Protein AF-A0A3N1TD05-F1 (afdb_monomer)

pLDDT: mean 85.27, std 8.63, range [46.34, 95.0]

Nearest PDB structures (foldseek):
  4ydz-assembly1_B  TM=4.501E-01  e=1.378E-01  Caenorhabditis elegans
  6uk5-assembly1_B  TM=6.284E-01  e=1.556E+00  Micromonospora echinospora
  1y8c-assembly1_A  TM=4.855E-01  e=1.082E+00  Clostridium acetobutylicum ATCC 824
  5bsz-assembly1_A  TM=3.046E-01  e=7.990E-01  Streptoalloteichus sp. ATCC 53650
  8tj5-assembly1_0  TM=4.048E-01  e=2.107E+00  Saccharomyces cerevisiae

Solvent-accessible surface area (backbone atoms only — not comparable to full-atom values): 5571 Å² total; per-residue (Å²): 108,70,66,59,55,48,50,59,50,27,74,77,70,43,78,58,82,42,77,42,79,43,59,89,58,47,98,73,81,80,78,48,55,30,37,34,38,74,57,78,53,26,34,38,37,40,30,71,41,63,39,79,53,100,89,45,86,43,79,45,82,45,78,50,76,44,87,34,58,77,87,65,73,79,56,91,47,67,68,57,35,51,49,57,48,46,75,74,66,66,124

Structure (mmCIF, N/CA/C/O backbone):
data_AF-A0A3N1TD05-F1
#
_entry.id   AF-A0A3N1TD05-F1
#
loop_
_atom_site.group_PDB
_atom_site.id
_atom_site.type_symbol
_atom_site.label_atom_id
_atom_site.label_alt_id
_atom_site.label_comp_id
_atom_site.label_asym_id
_atom_site.label_entity_id
_atom_site.label_seq_id
_atom_site.pdbx_PDB_ins_code
_atom_site.Cartn_x
_atom_site.Cartn_y
_atom_site.Cartn_z
_atom_site.occupancy
_atom_site.B_iso_or_equiv
_atom_site.auth_seq_id
_atom_site.auth_comp_id
_atom_site.auth_asym_id
_atom_site.auth_atom_id
_atom_site.pdbx_PDB_model_num
ATOM 1 N N . MET A 1 1 ? 4.472 10.922 -9.633 1.00 65.06 1 MET A N 1
ATOM 2 C CA . MET A 1 1 ? 3.191 10.269 -9.997 1.00 65.06 1 MET A CA 1
ATOM 3 C C . MET A 1 1 ? 2.612 9.499 -8.816 1.00 65.06 1 MET A C 1
ATOM 5 O O . MET A 1 1 ? 1.516 9.834 -8.398 1.00 65.06 1 MET A O 1
ATOM 9 N N . LEU A 1 2 ? 3.361 8.559 -8.225 1.00 76.12 2 LEU A N 1
ATOM 10 C CA . LEU A 1 2 ? 2.933 7.803 -7.039 1.00 76.12 2 LEU A CA 1
ATOM 11 C C . LEU A 1 2 ? 2.549 8.694 -5.843 1.00 76.12 2 LEU A C 1
ATOM 13 O O . LEU A 1 2 ? 1.562 8.416 -5.176 1.00 76.12 2 LEU A O 1
ATOM 17 N N . ASP A 1 3 ? 3.283 9.780 -5.592 1.00 84.19 3 ASP A N 1
ATOM 18 C CA . ASP A 1 3 ? 2.934 10.706 -4.504 1.00 84.19 3 ASP A CA 1
ATOM 19 C C . ASP A 1 3 ? 1.596 11.420 -4.746 1.00 84.19 3 ASP A C 1
ATOM 21 O O . ASP A 1 3 ? 0.790 11.499 -3.832 1.00 84.19 3 ASP A O 1
ATOM 25 N N . ARG A 1 4 ? 1.284 11.805 -5.992 1.00 86.81 4 ARG A N 1
ATOM 26 C CA . ARG A 1 4 ? -0.033 12.373 -6.338 1.00 86.81 4 ARG A CA 1
ATOM 27 C C . ARG A 1 4 ? -1.164 11.354 -6.201 1.00 86.81 4 ARG A C 1
ATOM 29 O O . ARG A 1 4 ? -2.242 11.691 -5.733 1.00 86.81 4 ARG A O 1
ATOM 36 N N . ALA A 1 5 ? -0.926 10.104 -6.606 1.00 85.56 5 ALA A N 1
ATOM 37 C CA . ALA A 1 5 ? -1.900 9.032 -6.405 1.00 85.56 5 ALA A CA 1
ATOM 38 C C . ALA A 1 5 ? -2.142 8.785 -4.907 1.00 85.56 5 ALA A C 1
ATOM 40 O O . ALA A 1 5 ? -3.277 8.612 -4.480 1.00 85.56 5 ALA A O 1
ATOM 41 N N . ALA A 1 6 ? -1.084 8.836 -4.098 1.00 88.81 6 ALA A N 1
ATOM 42 C CA . AL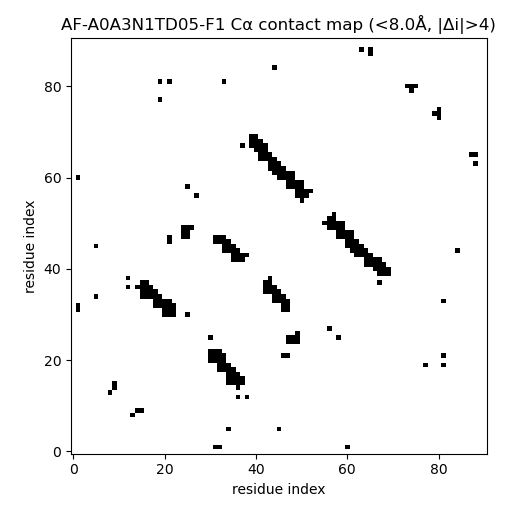A A 1 6 ? -1.189 8.719 -2.653 1.00 88.81 6 ALA A CA 1
ATOM 43 C C . ALA A 1 6 ? -1.938 9.887 -2.007 1.00 88.81 6 ALA A C 1
ATOM 45 O O . ALA A 1 6 ? -2.720 9.654 -1.095 1.00 88.81 6 ALA A O 1
ATOM 46 N N . GLU A 1 7 ? -1.711 11.116 -2.471 1.00 92.88 7 GLU A N 1
ATOM 47 C CA . GLU A 1 7 ? -2.456 12.301 -2.032 1.00 92.88 7 GLU A CA 1
ATOM 48 C C . GLU A 1 7 ? -3.950 12.155 -2.332 1.00 92.88 7 GLU A C 1
ATOM 50 O O . GLU A 1 7 ? -4.768 12.423 -1.459 1.00 92.88 7 GLU A O 1
ATOM 55 N N . ALA A 1 8 ? -4.307 11.661 -3.523 1.00 93.00 8 ALA A N 1
ATOM 56 C CA . ALA A 1 8 ? -5.701 11.410 -3.884 1.00 93.00 8 ALA A CA 1
ATOM 57 C C . ALA A 1 8 ? -6.358 10.367 -2.964 1.00 93.00 8 ALA A C 1
ATOM 59 O O . ALA A 1 8 ? -7.463 10.584 -2.485 1.00 93.00 8 ALA A O 1
ATOM 60 N N . VAL A 1 9 ? -5.666 9.264 -2.654 1.00 91.62 9 VAL A N 1
ATOM 61 C CA . VAL A 1 9 ? -6.180 8.263 -1.700 1.00 91.62 9 VAL A CA 1
ATOM 62 C C . VAL A 1 9 ? -6.274 8.847 -0.289 1.00 91.62 9 VAL A C 1
ATOM 64 O O . VAL A 1 9 ? -7.244 8.599 0.422 1.00 91.62 9 VAL A O 1
ATOM 67 N N . ALA A 1 10 ? -5.287 9.646 0.121 1.00 94.19 10 ALA A N 1
ATOM 68 C CA . ALA A 1 10 ? -5.263 10.247 1.447 1.00 94.19 10 ALA A CA 1
ATOM 69 C C . ALA A 1 10 ? -6.343 11.320 1.648 1.00 94.19 10 ALA A C 1
ATOM 71 O O . ALA A 1 10 ? -6.780 11.528 2.777 1.00 94.19 10 ALA A O 1
ATOM 72 N N . ALA A 1 11 ? -6.796 11.975 0.577 1.00 95.00 11 ALA A N 1
ATOM 73 C CA . ALA A 1 11 ? -7.936 12.884 0.631 1.00 95.00 11 ALA A CA 1
ATOM 74 C C . ALA A 1 11 ? -9.238 12.158 1.018 1.00 95.00 11 ALA A C 1
ATOM 76 O O . ALA A 1 11 ? -10.058 12.729 1.729 1.00 95.00 11 ALA A O 1
ATOM 77 N N . GLU A 1 12 ? -9.390 10.894 0.611 1.00 93.81 12 GLU A N 1
ATOM 78 C CA . GLU A 1 12 ? -10.585 10.085 0.886 1.00 93.81 12 GLU A CA 1
ATOM 79 C C . GLU A 1 12 ? -10.482 9.293 2.199 1.00 93.81 12 GLU A C 1
ATOM 81 O O . GLU A 1 12 ? -11.456 9.167 2.938 1.00 93.81 12 GLU A O 1
ATOM 86 N N . LEU A 1 13 ? -9.302 8.738 2.499 1.00 93.56 13 LEU A N 1
ATOM 87 C CA . LEU A 1 13 ? -9.106 7.789 3.605 1.00 93.56 13 LEU A CA 1
ATOM 88 C C . LEU A 1 13 ? -8.325 8.367 4.794 1.00 93.56 13 LEU A C 1
ATOM 90 O O . LEU A 1 13 ? -8.131 7.681 5.797 1.00 93.56 13 LEU A O 1
ATOM 94 N N . GLY A 1 14 ? -7.844 9.605 4.689 1.00 94.31 14 GLY A N 1
ATOM 95 C CA . GLY A 1 14 ? -6.889 10.174 5.634 1.00 94.31 14 GLY A CA 1
ATOM 96 C C . GLY A 1 14 ? -5.452 9.674 5.414 1.00 94.31 14 GLY A C 1
ATOM 97 O O . GLY A 1 14 ? -5.138 9.020 4.412 1.00 94.31 14 GLY A O 1
ATOM 98 N N . PRO A 1 15 ? -4.519 10.003 6.324 1.00 95.00 15 PRO A N 1
ATOM 99 C CA . PRO A 1 15 ? -3.118 9.638 6.158 1.00 95.00 15 PRO A CA 1
ATOM 100 C C . PRO A 1 15 ? -2.924 8.110 6.174 1.00 95.00 15 PRO A C 1
ATOM 102 O O . PRO A 1 15 ? -3.639 7.401 6.884 1.00 95.00 15 PRO A O 1
ATOM 105 N N . PRO A 1 16 ? -1.935 7.584 5.428 1.00 94.62 16 PRO A N 1
ATOM 106 C CA . PRO A 1 16 ? -1.624 6.162 5.462 1.00 94.62 16 PRO A CA 1
ATOM 107 C C . PRO A 1 16 ? -1.150 5.742 6.856 1.00 94.62 16 PRO A C 1
ATOM 109 O O . PRO A 1 16 ? -0.388 6.457 7.507 1.00 94.62 16 PRO A O 1
ATOM 112 N N . LEU A 1 17 ? -1.525 4.534 7.273 1.00 92.88 17 LEU A N 1
ATOM 113 C CA . LEU A 1 17 ? -1.027 3.908 8.503 1.00 92.88 17 LEU A CA 1
ATOM 114 C C . LEU A 1 17 ? 0.482 3.652 8.438 1.00 92.88 17 LEU A C 1
ATOM 116 O O . LEU A 1 17 ? 1.203 3.777 9.433 1.00 92.88 17 LEU A O 1
ATOM 120 N N . ARG A 1 18 ? 0.961 3.269 7.250 1.00 93.19 18 ARG A N 1
ATOM 121 C CA . ARG A 1 18 ? 2.372 3.010 6.969 1.00 93.19 18 ARG A CA 1
ATOM 122 C C . ARG A 1 18 ? 2.747 3.501 5.582 1.00 93.19 18 ARG A C 1
ATOM 124 O O . ARG A 1 18 ? 1.990 3.364 4.624 1.00 93.19 18 ARG A O 1
ATOM 131 N N . THR A 1 19 ? 3.949 4.056 5.493 1.00 94.06 19 THR A N 1
ATOM 132 C CA . THR A 1 19 ? 4.616 4.399 4.239 1.00 94.06 19 THR A CA 1
ATOM 133 C C . THR A 1 19 ? 5.980 3.731 4.251 1.00 94.06 19 THR A C 1
ATOM 135 O O . THR A 1 19 ? 6.817 4.073 5.078 1.00 94.06 19 THR A O 1
ATOM 138 N N . LEU A 1 20 ? 6.189 2.788 3.340 1.00 92.12 20 LEU A N 1
ATOM 139 C CA . LEU A 1 20 ? 7.355 1.910 3.303 1.00 92.12 20 LEU A CA 1
ATOM 140 C C . LEU A 1 20 ? 8.122 2.138 2.002 1.00 92.12 20 LEU A C 1
ATOM 142 O O . LEU A 1 20 ? 7.524 2.459 0.972 1.00 92.12 20 LEU A O 1
ATOM 146 N N . ARG A 1 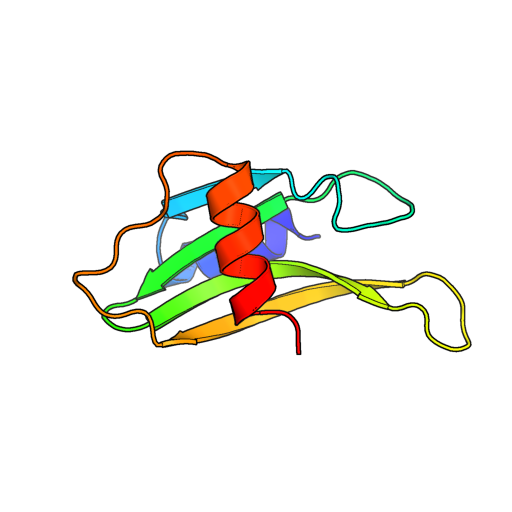21 ? 9.445 1.971 2.014 1.00 89.31 21 ARG A N 1
ATOM 147 C CA . ARG A 1 21 ? 10.237 1.949 0.776 1.00 89.31 21 ARG A CA 1
ATOM 148 C C . ARG A 1 21 ? 10.173 0.550 0.170 1.00 89.31 21 ARG A C 1
ATOM 150 O O . ARG A 1 21 ? 10.654 -0.394 0.776 1.00 89.31 21 ARG A O 1
ATOM 157 N N . ALA A 1 22 ? 9.605 0.419 -1.024 1.00 82.94 22 ALA A N 1
ATOM 158 C CA . ALA A 1 22 ? 9.498 -0.856 -1.731 1.00 82.94 22 ALA A CA 1
ATOM 159 C C . ALA A 1 22 ? 10.747 -1.077 -2.602 1.00 82.94 22 ALA A C 1
ATOM 161 O O . ALA A 1 22 ? 10.659 -1.115 -3.828 1.00 82.94 22 ALA A O 1
ATOM 162 N N . ASN A 1 23 ? 11.924 -1.126 -1.968 1.00 74.00 23 ASN A N 1
ATOM 163 C CA . ASN A 1 23 ? 13.205 -1.131 -2.680 1.00 74.00 23 ASN A CA 1
ATOM 164 C C . ASN A 1 23 ? 13.382 -2.376 -3.561 1.00 74.00 23 ASN A C 1
ATOM 166 O O . ASN A 1 23 ? 13.857 -2.241 -4.683 1.00 74.00 23 ASN A O 1
ATOM 170 N N . ASP A 1 24 ? 12.937 -3.539 -3.080 1.00 78.31 24 ASP A N 1
ATOM 171 C CA . ASP A 1 24 ? 13.196 -4.845 -3.710 1.00 78.31 24 ASP A CA 1
ATOM 172 C C . ASP A 1 24 ? 12.053 -5.33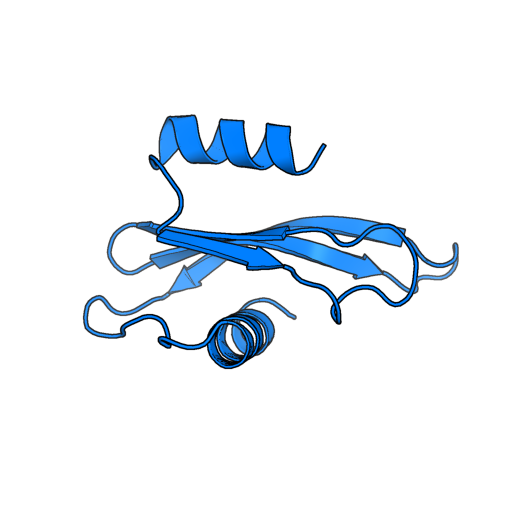2 -4.613 1.00 78.31 24 ASP A C 1
ATOM 174 O O . ASP A 1 24 ? 11.971 -6.509 -4.970 1.00 78.31 24 ASP A O 1
ATOM 178 N N . TRP A 1 25 ? 11.097 -4.455 -4.920 1.00 80.00 25 TRP A N 1
ATOM 179 C CA . TRP A 1 25 ? 9.939 -4.799 -5.753 1.00 80.00 25 TRP A CA 1
ATOM 180 C C . TRP A 1 25 ? 10.136 -4.439 -7.222 1.00 80.00 25 TRP A C 1
ATOM 182 O O . TRP A 1 25 ? 9.305 -4.812 -8.043 1.00 80.00 25 TRP A O 1
ATOM 192 N N . LEU A 1 26 ? 11.199 -3.695 -7.530 1.00 77.88 26 LEU A N 1
ATOM 193 C CA . LEU A 1 26 ? 11.527 -3.224 -8.867 1.00 77.88 26 LEU A CA 1
ATOM 194 C C . LEU A 1 26 ? 12.971 -3.605 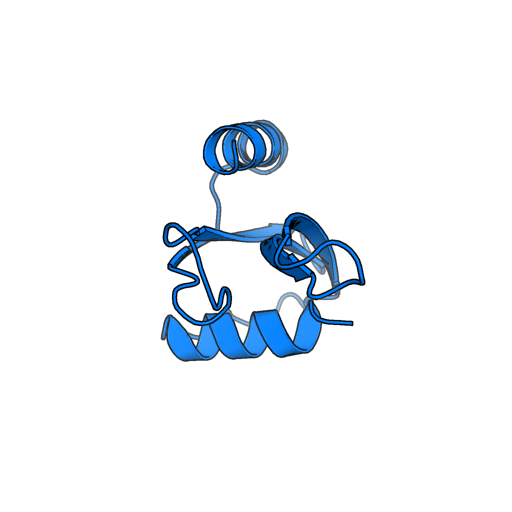-9.178 1.00 77.88 26 LEU A C 1
ATOM 196 O O . LEU A 1 26 ? 13.881 -3.182 -8.466 1.00 77.88 26 LEU A O 1
ATOM 200 N N . GLY A 1 27 ? 13.188 -4.363 -10.252 1.00 75.38 27 GLY A N 1
ATOM 201 C CA . GLY A 1 27 ? 14.535 -4.693 -10.721 1.00 75.38 27 GLY A CA 1
ATOM 202 C C . GLY A 1 27 ? 15.313 -3.491 -11.275 1.00 75.38 27 GLY A C 1
ATOM 203 O O . GLY A 1 27 ? 16.542 -3.469 -11.216 1.00 75.38 27 GLY A O 1
ATOM 204 N N . LEU A 1 28 ? 14.616 -2.479 -11.806 1.00 72.38 28 LEU A N 1
ATOM 205 C CA . LEU A 1 28 ? 15.202 -1.281 -12.417 1.00 72.38 28 LEU A CA 1
ATOM 206 C C . LEU A 1 28 ? 14.362 -0.029 -12.117 1.00 72.38 28 LEU A C 1
ATOM 208 O O . LEU A 1 28 ? 13.136 -0.087 -12.063 1.00 72.38 28 LEU A O 1
ATOM 212 N N . GLY A 1 29 ? 15.025 1.127 -11.998 1.00 71.38 29 GLY A N 1
ATOM 213 C CA . GLY A 1 29 ? 14.378 2.431 -11.809 1.00 71.38 29 GLY A CA 1
ATOM 214 C C . GLY A 1 29 ? 14.488 2.995 -10.385 1.00 71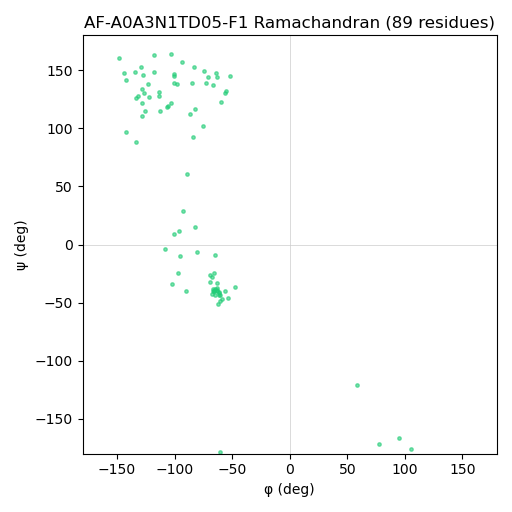.38 29 GLY A C 1
ATOM 215 O O . GLY A 1 29 ? 15.193 2.442 -9.541 1.00 71.38 29 GLY A O 1
ATOM 216 N N . PRO A 1 30 ? 13.854 4.151 -10.109 1.00 75.56 30 PRO A N 1
ATOM 217 C CA . PRO A 1 30 ? 13.924 4.785 -8.799 1.00 75.56 30 PRO A CA 1
ATOM 218 C C . PRO A 1 30 ? 13.130 3.991 -7.759 1.00 75.56 30 PRO A C 1
ATOM 220 O O . P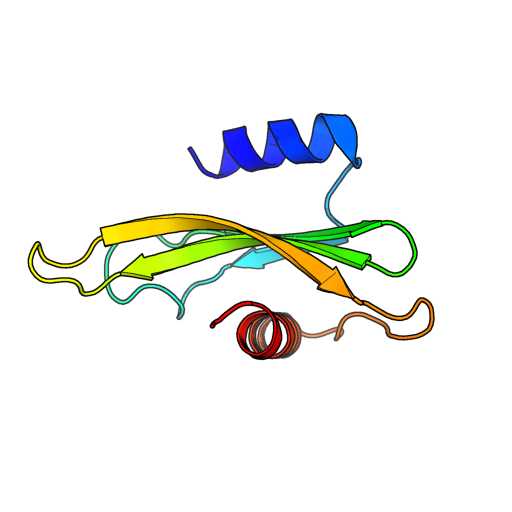RO A 1 30 ? 12.040 3.498 -8.043 1.00 75.56 30 PRO A O 1
ATOM 223 N N . HIS A 1 31 ? 13.625 3.951 -6.522 1.00 79.50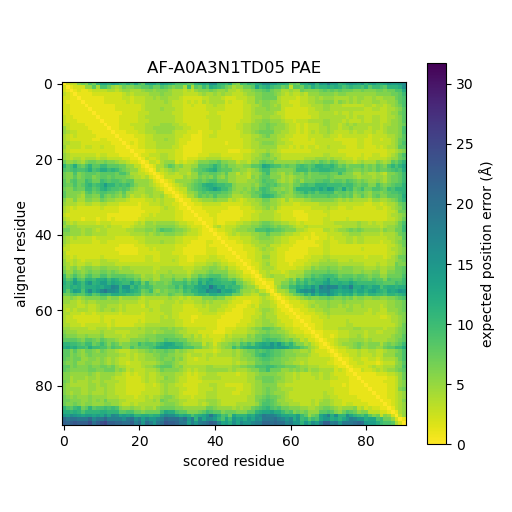 31 HIS A N 1
ATOM 224 C CA . HIS A 1 31 ? 12.872 3.362 -5.418 1.00 79.50 31 HIS A CA 1
ATOM 225 C C . HIS A 1 31 ? 11.538 4.089 -5.217 1.00 79.50 31 HIS A C 1
ATOM 227 O O . HIS A 1 31 ? 11.493 5.299 -4.970 1.00 79.50 31 HIS A O 1
ATOM 233 N N . LEU A 1 32 ? 10.450 3.327 -5.289 1.00 87.06 32 LEU A N 1
ATOM 234 C CA . LEU A 1 32 ? 9.093 3.802 -5.055 1.00 87.06 32 LEU A CA 1
ATOM 235 C C . LEU A 1 32 ? 8.603 3.371 -3.667 1.00 87.06 32 LEU A C 1
ATOM 237 O O . LEU A 1 32 ? 9.205 2.538 -2.989 1.00 87.06 32 LEU A O 1
ATOM 241 N N . ARG A 1 33 ? 7.524 4.002 -3.201 1.00 91.19 33 ARG A N 1
ATOM 242 C CA . ARG A 1 33 ? 6.947 3.737 -1.879 1.00 91.19 33 ARG A CA 1
ATOM 243 C C . ARG A 1 33 ? 5.721 2.835 -1.982 1.00 91.19 33 ARG A C 1
ATOM 245 O O . ARG A 1 33 ? 4.943 2.943 -2.922 1.00 91.19 33 ARG A O 1
ATOM 252 N N . CYS A 1 34 ? 5.527 2.004 -0.972 1.00 91.50 34 CYS A N 1
ATOM 253 C CA . CYS A 1 34 ? 4.266 1.339 -0.686 1.00 91.50 34 CYS A CA 1
ATOM 254 C C . CYS A 1 34 ? 3.539 2.132 0.407 1.00 91.50 34 CYS A C 1
ATOM 256 O O . CYS A 1 34 ? 4.171 2.617 1.351 1.00 91.50 34 CYS A O 1
ATOM 258 N N . ARG A 1 35 ? 2.226 2.306 0.275 1.00 93.94 35 ARG A N 1
ATOM 259 C CA . ARG A 1 35 ? 1.388 2.972 1.274 1.00 93.94 35 ARG A CA 1
ATOM 260 C C . ARG A 1 35 ? 0.200 2.107 1.615 1.00 93.94 35 ARG A C 1
ATOM 262 O O . ARG A 1 35 ? -0.455 1.584 0.719 1.00 93.94 35 ARG A O 1
ATOM 269 N N . ILE A 1 36 ? -0.050 1.993 2.910 1.00 93.06 36 ILE A N 1
ATOM 270 C CA . ILE A 1 36 ? -1.047 1.094 3.471 1.00 93.06 36 ILE A CA 1
ATOM 271 C C . ILE A 1 36 ? -2.030 1.933 4.274 1.00 93.06 36 ILE A C 1
ATOM 273 O O . ILE A 1 36 ? -1.631 2.683 5.168 1.00 93.06 36 ILE A O 1
ATOM 277 N N . TRP A 1 37 ? -3.308 1.776 3.972 1.00 93.75 37 TRP A N 1
ATOM 278 C CA . TRP A 1 37 ? -4.424 2.303 4.742 1.00 93.75 37 TRP A CA 1
ATOM 279 C C . TRP A 1 37 ? -5.265 1.148 5.260 1.00 93.75 37 TRP A C 1
ATOM 281 O O . TRP A 1 37 ? -5.218 0.029 4.743 1.00 93.75 37 TRP A O 1
ATOM 291 N N . ARG A 1 38 ? -6.087 1.458 6.257 1.00 90.25 38 ARG A N 1
ATOM 292 C CA . ARG A 1 38 ? -7.121 0.559 6.747 1.00 90.25 38 ARG A CA 1
ATOM 293 C C . ARG A 1 38 ? -8.473 1.234 6.659 1.00 90.25 38 ARG A C 1
ATOM 295 O O . ARG A 1 38 ? -8.610 2.400 7.012 1.00 90.25 38 ARG A O 1
ATOM 302 N N . MET A 1 39 ? -9.459 0.466 6.226 1.00 88.88 39 MET A N 1
ATOM 303 C CA . MET A 1 39 ? -10.853 0.858 6.112 1.00 88.88 39 MET A CA 1
ATOM 304 C C . MET A 1 39 ? -11.721 -0.257 6.709 1.00 88.88 39 MET A C 1
ATOM 306 O O . MET A 1 39 ? -12.139 -1.184 6.018 1.00 88.88 39 MET A O 1
ATOM 310 N N . GLY A 1 40 ? -11.962 -0.190 8.021 1.00 88.38 40 GLY A N 1
ATOM 311 C CA . GLY A 1 40 ? -12.682 -1.236 8.755 1.00 88.38 40 GLY A CA 1
ATOM 312 C C . GLY A 1 40 ? -11.993 -2.601 8.632 1.00 88.38 40 GLY A C 1
ATOM 313 O O . GLY A 1 40 ? -10.816 -2.741 8.973 1.00 88.38 40 GLY A O 1
ATOM 314 N N . GLU A 1 41 ? -12.731 -3.576 8.098 1.00 90.25 41 GLU A N 1
ATOM 315 C CA . GLU A 1 41 ? -12.278 -4.950 7.825 1.00 90.25 41 GLU A CA 1
ATOM 316 C C . GLU A 1 41 ? -11.514 -5.090 6.496 1.00 90.25 41 GLU A C 1
ATOM 318 O O . GLU A 1 41 ? -11.361 -6.197 5.986 1.00 90.25 41 GLU A O 1
ATOM 323 N N . HIS A 1 42 ? -11.073 -3.984 5.891 1.00 90.25 42 HIS A N 1
ATOM 324 C CA . HIS A 1 42 ? -10.316 -3.996 4.643 1.00 90.25 42 HIS A CA 1
ATOM 325 C C . HIS A 1 42 ? -9.019 -3.200 4.766 1.00 90.25 42 HIS A C 1
ATOM 327 O O . HIS A 1 42 ? -8.950 -2.164 5.431 1.00 90.25 42 HIS A O 1
ATOM 333 N N . GLY A 1 43 ? -7.985 -3.669 4.078 1.00 91.19 43 GLY A N 1
ATOM 334 C CA . GLY A 1 43 ? -6.772 -2.918 3.803 1.00 91.19 43 GLY A CA 1
ATOM 335 C C . GLY A 1 43 ? -6.794 -2.360 2.397 1.00 91.19 43 GLY A C 1
ATOM 336 O O . GLY A 1 43 ? -7.179 -3.057 1.460 1.00 91.19 43 GLY A O 1
ATOM 337 N N . VAL A 1 44 ? -6.333 -1.125 2.248 1.00 93.06 44 VAL A N 1
ATOM 338 C CA . VAL A 1 44 ? -6.097 -0.514 0.940 1.00 93.06 44 VAL A CA 1
ATOM 339 C C . VAL A 1 44 ? -4.605 -0.309 0.792 1.00 93.06 44 VAL A C 1
ATOM 341 O O . VAL A 1 44 ? -3.961 0.233 1.692 1.00 93.06 44 VAL A O 1
ATOM 344 N N . VAL A 1 45 ? -4.044 -0.729 -0.335 1.00 92.56 45 VAL A N 1
ATOM 345 C CA . VAL A 1 45 ? -2.615 -0.582 -0.585 1.00 92.56 45 VAL A CA 1
ATOM 346 C C . VAL A 1 45 ? -2.356 0.001 -1.958 1.00 92.56 45 VAL A C 1
ATOM 348 O O . VAL A 1 45 ? -2.833 -0.513 -2.969 1.00 92.56 45 VAL A O 1
ATOM 351 N N . LEU A 1 46 ? -1.550 1.061 -1.968 1.00 92.44 46 LEU A N 1
ATOM 352 C CA . LEU A 1 46 ? -0.983 1.667 -3.162 1.00 92.44 46 LEU A CA 1
ATOM 353 C C . LEU A 1 46 ? 0.501 1.316 -3.230 1.00 92.44 46 LEU A C 1
ATOM 355 O O . LEU A 1 46 ? 1.273 1.717 -2.355 1.00 92.44 46 LEU A O 1
ATOM 359 N N . ALA A 1 47 ? 0.907 0.611 -4.276 1.00 90.56 47 ALA A N 1
ATOM 360 C CA . ALA A 1 47 ? 2.279 0.147 -4.422 1.00 90.56 47 ALA A CA 1
ATOM 361 C C . ALA A 1 47 ? 2.716 0.079 -5.893 1.00 90.56 47 ALA A C 1
ATOM 363 O O . ALA A 1 47 ? 1.866 0.068 -6.789 1.00 90.56 47 ALA A O 1
ATOM 364 N N . PRO A 1 48 ? 4.030 0.068 -6.164 1.00 87.31 48 PRO A N 1
ATOM 365 C CA . PRO A 1 48 ? 4.538 -0.230 -7.494 1.00 87.31 48 PRO A CA 1
ATOM 366 C C . PRO A 1 48 ? 4.428 -1.734 -7.804 1.00 87.31 48 PRO A C 1
ATOM 368 O O . PRO A 1 48 ? 4.558 -2.562 -6.905 1.00 87.31 48 PRO A O 1
ATOM 371 N N . ARG A 1 49 ? 4.248 -2.088 -9.078 1.00 85.56 49 ARG A N 1
ATOM 372 C CA . ARG A 1 49 ? 4.311 -3.471 -9.575 1.00 85.56 49 ARG A CA 1
ATOM 373 C C . ARG A 1 49 ? 5.160 -3.518 -10.835 1.00 85.56 49 ARG A C 1
ATOM 375 O O . ARG A 1 49 ? 4.892 -2.782 -11.785 1.00 85.56 49 ARG A O 1
ATOM 382 N N . GLU A 1 50 ? 6.163 -4.381 -10.835 1.00 84.94 50 GLU A N 1
ATOM 383 C CA . GLU A 1 50 ? 6.948 -4.669 -12.030 1.00 84.94 50 GLU A CA 1
ATOM 384 C C . GLU A 1 50 ? 6.129 -5.507 -13.019 1.00 84.94 50 GLU A C 1
ATOM 386 O O . GLU A 1 50 ? 5.398 -6.421 -12.635 1.00 84.94 50 GLU A O 1
ATOM 391 N N . ASP A 1 51 ? 6.249 -5.178 -14.298 1.00 83.56 51 ASP A N 1
ATOM 392 C CA . ASP A 1 51 ? 5.695 -5.927 -15.416 1.00 83.56 51 ASP A CA 1
ATOM 393 C C . ASP A 1 51 ? 6.819 -6.181 -16.419 1.00 83.56 51 ASP A C 1
ATOM 395 O O . ASP A 1 51 ? 7.337 -5.259 -17.050 1.00 83.56 51 ASP A O 1
ATOM 399 N N . GLY A 1 52 ? 7.215 -7.451 -16.508 1.00 81.00 52 GLY A N 1
ATOM 400 C CA . GLY A 1 52 ? 8.248 -7.950 -17.413 1.00 81.00 52 GLY A CA 1
ATOM 401 C C . GLY A 1 52 ? 7.691 -8.453 -18.746 1.00 81.00 52 GLY A C 1
ATOM 402 O O . GLY A 1 52 ? 8.238 -9.398 -19.311 1.00 81.00 52 GLY A O 1
ATOM 403 N N . GLY A 1 53 ? 6.569 -7.898 -19.210 1.00 80.06 53 GLY A N 1
ATOM 404 C CA . GLY A 1 53 ? 5.923 -8.272 -20.464 1.00 80.06 53 GLY A CA 1
ATOM 405 C C . GLY A 1 53 ? 6.790 -8.075 -21.724 1.00 80.06 53 GLY A C 1
ATOM 406 O O . GLY A 1 53 ? 7.938 -7.631 -21.670 1.00 80.06 53 GLY A O 1
ATOM 407 N N . PRO A 1 54 ? 6.238 -8.366 -22.919 1.00 77.75 54 PRO A N 1
ATOM 408 C CA . PRO A 1 54 ? 6.998 -8.439 -24.176 1.00 77.75 54 PRO A CA 1
ATOM 409 C C . PRO A 1 54 ? 7.609 -7.105 -24.638 1.00 77.75 54 PRO A C 1
ATOM 411 O O . PRO A 1 54 ? 8.398 -7.085 -25.580 1.00 77.75 54 PRO A O 1
ATOM 414 N N . TYR A 1 55 ? 7.252 -5.995 -23.989 1.00 75.12 55 TYR A N 1
ATOM 415 C CA . TYR A 1 55 ? 7.735 -4.648 -24.292 1.00 75.12 55 TYR A CA 1
ATOM 416 C C . TYR A 1 55 ? 8.852 -4.171 -23.347 1.00 75.12 55 TYR A C 1
ATOM 418 O O . TYR A 1 55 ? 9.244 -3.007 -23.405 1.00 75.12 55 TYR A O 1
ATOM 426 N N . GLY A 1 56 ? 9.389 -5.062 -22.508 1.00 71.88 56 GLY A N 1
ATOM 427 C CA . GLY A 1 56 ? 10.451 -4.760 -21.549 1.00 71.88 56 GLY A CA 1
ATOM 428 C C . GLY A 1 56 ? 9.926 -4.413 -20.155 1.00 71.88 56 GLY A C 1
ATOM 429 O O . GLY A 1 56 ? 8.768 -4.659 -19.835 1.00 71.88 56 GLY A O 1
ATOM 430 N N . TYR A 1 57 ? 10.807 -3.854 -19.321 1.00 75.88 57 TYR A N 1
ATOM 431 C CA . TYR A 1 57 ? 10.543 -3.562 -17.911 1.00 75.88 57 TYR A CA 1
ATOM 432 C C . TYR A 1 57 ? 9.639 -2.338 -17.740 1.00 75.88 57 TYR A C 1
ATOM 434 O O . TYR A 1 57 ? 10.097 -1.195 -17.834 1.00 75.88 57 TYR A O 1
ATOM 442 N N . LEU A 1 58 ? 8.358 -2.571 -17.458 1.00 83.19 58 LEU A N 1
ATOM 443 C CA . LEU A 1 58 ? 7.414 -1.531 -17.063 1.00 83.19 58 LEU A CA 1
ATOM 444 C C . LEU A 1 58 ? 7.207 -1.542 -15.549 1.00 83.19 58 LEU A C 1
ATOM 446 O O . LEU A 1 58 ? 7.203 -2.580 -14.895 1.00 83.19 58 LEU A O 1
ATOM 450 N N . THR A 1 59 ? 7.015 -0.356 -14.980 1.00 83.81 59 THR A N 1
ATOM 451 C CA . THR A 1 59 ? 6.575 -0.196 -13.593 1.00 83.81 59 THR A CA 1
ATOM 452 C C . THR A 1 59 ? 5.173 0.389 -13.591 1.00 83.81 59 THR A C 1
ATOM 454 O O . THR A 1 59 ? 4.972 1.534 -13.998 1.00 83.81 59 THR A O 1
ATOM 457 N N . HIS A 1 60 ? 4.209 -0.385 -13.106 1.00 85.25 60 HIS A N 1
ATOM 458 C CA . HIS A 1 60 ? 2.833 0.055 -12.905 1.00 85.25 60 HIS A CA 1
ATOM 459 C C . HIS A 1 60 ? 2.622 0.557 -11.482 1.00 85.25 60 HIS A C 1
ATOM 461 O O . HIS A 1 60 ? 3.338 0.176 -10.556 1.00 85.25 60 HIS A O 1
ATOM 467 N N . LEU A 1 61 ? 1.601 1.393 -11.299 1.00 86.31 61 LEU A N 1
ATOM 468 C CA . LEU A 1 61 ? 1.083 1.747 -9.982 1.00 86.31 61 LEU A CA 1
ATOM 469 C C . LEU A 1 61 ? -0.213 0.981 -9.749 1.00 86.31 61 LEU A C 1
ATOM 471 O O . LEU A 1 61 ? -1.159 1.125 -10.521 1.00 86.31 61 LEU A O 1
ATOM 475 N N . THR A 1 62 ? -0.265 0.188 -8.687 1.00 88.44 62 THR A N 1
ATOM 476 C CA . THR A 1 62 ? -1.430 -0.631 -8.351 1.00 88.44 62 THR A CA 1
ATOM 477 C C . THR A 1 62 ? -2.066 -0.135 -7.065 1.00 88.44 62 THR A C 1
ATOM 479 O O . THR A 1 62 ? -1.384 -0.021 -6.046 1.00 88.44 62 THR A O 1
ATOM 482 N N . LEU A 1 63 ? -3.372 0.123 -7.113 1.00 91.56 63 LEU A N 1
ATOM 483 C CA . LEU A 1 63 ? -4.214 0.332 -5.941 1.00 91.56 63 LEU A CA 1
ATOM 484 C C . LEU A 1 63 ? -5.070 -0.919 -5.757 1.00 91.56 63 LEU A C 1
ATOM 486 O O . LEU A 1 63 ? -5.827 -1.281 -6.654 1.00 91.56 63 LEU A O 1
ATOM 490 N N . THR A 1 64 ? -4.932 -1.589 -4.620 1.00 91.44 64 THR A N 1
ATOM 491 C CA . THR A 1 64 ? -5.650 -2.837 -4.333 1.00 91.44 64 THR A CA 1
ATOM 492 C C . THR A 1 64 ? -6.353 -2.766 -2.987 1.00 91.44 64 THR A C 1
ATOM 494 O O . THR A 1 64 ? -5.936 -2.017 -2.101 1.00 91.44 64 THR A O 1
ATOM 497 N N . VAL A 1 65 ? -7.435 -3.533 -2.853 1.00 91.31 65 VAL A N 1
ATOM 498 C CA . VAL A 1 65 ? -8.241 -3.629 -1.634 1.00 91.31 65 VAL A CA 1
ATOM 499 C C . VAL A 1 65 ? -8.356 -5.097 -1.257 1.00 91.31 65 VAL A C 1
ATOM 501 O O . VAL A 1 65 ? -8.709 -5.914 -2.104 1.00 91.31 65 VAL A O 1
ATOM 504 N N . HIS A 1 66 ? -8.080 -5.418 0.004 1.00 87.75 66 HIS A N 1
ATOM 505 C CA . HIS A 1 66 ? -8.063 -6.792 0.510 1.00 87.75 66 HIS A CA 1
ATOM 506 C C . HIS A 1 66 ? -8.797 -6.893 1.840 1.00 87.75 66 HIS A C 1
ATOM 508 O O . HIS A 1 66 ? -8.731 -5.944 2.623 1.00 87.75 66 HIS A O 1
ATOM 514 N N . PRO A 1 67 ? -9.446 -8.027 2.148 1.00 89.38 67 PRO A N 1
ATOM 515 C CA . PRO A 1 67 ? -9.914 -8.298 3.501 1.00 89.38 67 PRO A CA 1
ATOM 516 C C . PRO A 1 67 ? -8.753 -8.215 4.504 1.00 89.38 67 PRO A C 1
ATOM 518 O O . PRO A 1 67 ? -7.691 -8.802 4.299 1.00 89.38 67 PRO A O 1
ATOM 521 N N . TRP A 1 68 ? -8.958 -7.475 5.587 1.00 87.81 68 TRP A N 1
ATOM 522 C CA . TRP A 1 68 ? -8.018 -7.311 6.690 1.00 87.81 68 TRP A CA 1
ATOM 523 C C . TRP A 1 68 ? -8.793 -7.272 8.018 1.00 87.81 68 TRP A C 1
ATOM 525 O O . TRP A 1 68 ? -9.271 -6.203 8.417 1.00 87.81 68 TRP A O 1
ATOM 535 N N . PRO A 1 69 ? -8.895 -8.414 8.725 1.00 86.56 69 PRO A N 1
ATOM 536 C CA . PRO A 1 69 ? -9.677 -8.543 9.954 1.00 86.56 69 PRO A CA 1
ATOM 537 C C . PRO A 1 69 ? -9.273 -7.529 11.025 1.00 86.56 69 PRO A C 1
ATOM 539 O O . PRO A 1 69 ? -8.076 -7.413 11.287 1.00 86.56 69 PRO A O 1
ATOM 542 N N . ALA A 1 70 ? -10.213 -6.823 11.667 1.00 79.06 70 ALA A N 1
ATOM 543 C CA . ALA A 1 70 ? -9.940 -5.717 12.609 1.00 79.06 70 ALA A CA 1
ATOM 544 C C . ALA A 1 70 ? -8.863 -6.007 13.672 1.00 79.06 70 ALA A C 1
ATOM 546 O O . ALA A 1 70 ? -8.086 -5.115 14.003 1.00 79.06 70 ALA A O 1
ATOM 547 N N . GLY A 1 71 ? -8.798 -7.240 14.182 1.00 81.75 71 GLY A N 1
ATOM 548 C CA . GLY A 1 71 ? -7.824 -7.654 15.201 1.00 81.75 71 GLY A CA 1
ATOM 549 C C . GLY A 1 71 ? -6.429 -7.998 14.673 1.00 81.75 71 GLY A C 1
ATOM 550 O O . GLY A 1 71 ? -5.528 -8.259 15.462 1.00 81.75 71 GLY A O 1
ATOM 551 N N . GLU A 1 72 ? -6.236 -8.032 13.356 1.00 86.62 72 GLU A N 1
ATOM 552 C CA . GLU A 1 72 ? -4.935 -8.290 12.751 1.00 86.62 72 GLU A CA 1
ATOM 553 C C . GLU A 1 72 ? -4.149 -6.982 12.616 1.00 86.62 72 GLU A C 1
ATOM 555 O O . GLU A 1 72 ? -4.512 -6.097 11.834 1.00 86.62 72 GLU A O 1
ATOM 560 N N . GLU A 1 73 ? -3.064 -6.862 13.374 1.00 86.56 73 GLU A N 1
ATOM 561 C CA . GLU A 1 73 ? -2.170 -5.707 13.332 1.00 86.56 73 GLU A CA 1
ATOM 562 C C . GLU A 1 73 ? -1.149 -5.807 12.191 1.00 86.56 73 GLU A C 1
ATOM 564 O O . GLU A 1 73 ? -0.761 -6.887 11.745 1.00 86.56 73 GLU A O 1
ATOM 569 N N . LEU A 1 74 ? -0.696 -4.644 11.721 1.00 86.56 74 LEU A N 1
ATOM 570 C CA . LEU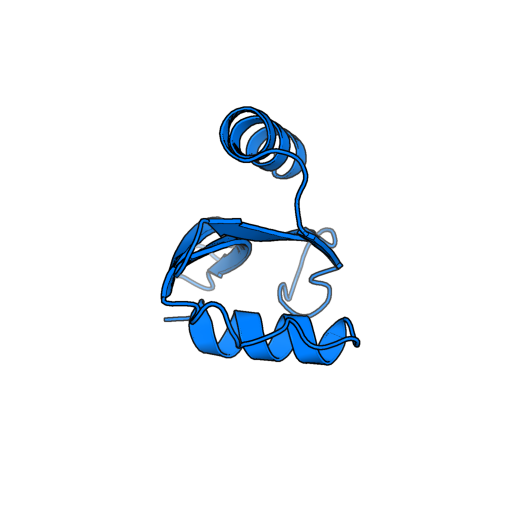 A 1 74 ? 0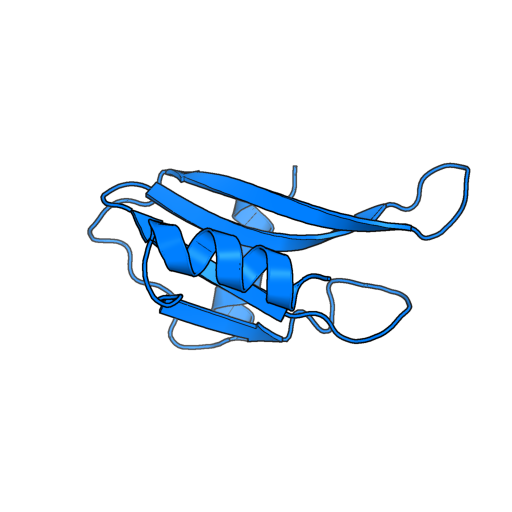.456 -4.553 10.831 1.00 86.56 74 LEU A CA 1
ATOM 571 C C . LEU A 1 74 ? 1.725 -4.979 11.588 1.00 86.56 74 LEU A C 1
ATOM 573 O O . LEU A 1 74 ? 1.924 -4.514 12.713 1.00 86.56 74 LEU A O 1
ATOM 577 N N . PRO A 1 75 ? 2.619 -5.776 10.976 1.00 90.62 75 PRO A N 1
ATOM 578 C CA . PRO A 1 75 ? 3.926 -6.054 11.554 1.00 90.62 75 PRO A CA 1
ATOM 579 C C . PRO A 1 75 ? 4.670 -4.765 11.928 1.00 90.62 75 PRO A C 1
ATOM 581 O O . PRO A 1 75 ? 4.578 -3.746 11.246 1.00 90.62 75 PRO A O 1
ATOM 584 N N . ALA A 1 76 ? 5.442 -4.792 13.012 1.00 89.00 76 ALA A N 1
ATOM 585 C CA . ALA A 1 76 ? 6.212 -3.617 13.416 1.00 89.00 76 ALA A CA 1
ATOM 586 C C . ALA A 1 76 ? 7.369 -3.307 12.447 1.00 89.00 76 ALA A C 1
ATOM 588 O O . ALA A 1 76 ? 7.711 -2.139 12.268 1.00 89.00 76 ALA A O 1
ATOM 589 N N . GLY A 1 77 ? 7.963 -4.341 11.839 1.00 90.88 77 GLY A N 1
ATOM 590 C CA . GLY A 1 77 ? 9.086 -4.216 10.912 1.00 90.88 77 GLY A CA 1
ATOM 591 C C . GLY A 1 77 ? 8.650 -3.925 9.476 1.00 90.88 77 GLY A C 1
ATOM 592 O O . GLY A 1 77 ? 7.704 -4.531 8.970 1.00 90.88 77 GLY A O 1
ATOM 593 N N . ASP A 1 78 ? 9.381 -3.031 8.805 1.00 89.50 78 ASP A N 1
ATOM 594 C CA . ASP A 1 78 ? 9.110 -2.629 7.420 1.00 89.50 78 ASP A CA 1
ATOM 595 C C . ASP A 1 78 ? 9.216 -3.810 6.441 1.00 89.50 78 ASP A C 1
ATOM 597 O O . ASP A 1 78 ? 8.357 -3.958 5.574 1.00 89.50 78 ASP A O 1
ATOM 601 N N . GLU A 1 79 ? 10.223 -4.678 6.594 1.00 88.12 79 GLU A N 1
ATOM 602 C CA . GLU A 1 79 ? 10.398 -5.863 5.738 1.00 88.12 79 GLU A CA 1
ATOM 603 C C . GLU A 1 79 ? 9.257 -6.871 5.906 1.00 88.12 79 GLU A C 1
ATOM 605 O O . GLU A 1 79 ? 8.712 -7.365 4.919 1.00 88.12 79 GLU A O 1
ATOM 610 N N . ASP A 1 80 ? 8.838 -7.132 7.145 1.00 89.06 80 ASP A N 1
ATOM 611 C CA . ASP A 1 80 ? 7.715 -8.026 7.426 1.00 89.06 80 ASP A CA 1
ATOM 612 C C . ASP A 1 80 ? 6.389 -7.451 6.925 1.00 89.06 80 ASP A C 1
ATOM 614 O O . ASP A 1 80 ? 5.569 -8.187 6.375 1.00 89.06 80 ASP A O 1
ATOM 618 N N . CYS A 1 81 ? 6.192 -6.134 7.044 1.00 88.06 81 CYS A N 1
ATOM 619 C CA . CYS A 1 81 ? 5.061 -5.455 6.421 1.00 88.06 81 CYS A CA 1
ATOM 620 C C . CYS A 1 81 ? 5.081 -5.616 4.903 1.00 88.06 81 CYS A C 1
ATOM 622 O O . CYS A 1 81 ? 4.062 -5.962 4.311 1.00 88.06 81 CYS A O 1
ATOM 624 N N . LEU A 1 82 ? 6.223 -5.368 4.257 1.00 87.62 82 LEU A N 1
ATOM 625 C CA . LEU A 1 82 ? 6.348 -5.511 2.810 1.00 87.62 82 LEU A CA 1
ATOM 626 C C . LEU A 1 82 ? 6.089 -6.953 2.377 1.00 87.62 82 LEU A C 1
ATOM 628 O O . LEU A 1 82 ? 5.391 -7.154 1.390 1.00 87.62 82 LEU A O 1
ATOM 632 N N . ARG A 1 83 ? 6.580 -7.948 3.118 1.00 87.44 83 ARG A N 1
ATOM 633 C CA . ARG A 1 83 ? 6.312 -9.365 2.848 1.00 87.44 83 ARG A CA 1
ATOM 634 C C . ARG A 1 83 ? 4.825 -9.698 2.967 1.00 87.44 83 ARG A C 1
ATOM 636 O O . ARG A 1 83 ? 4.253 -10.201 2.008 1.00 87.44 83 ARG A O 1
ATOM 643 N N . LEU A 1 84 ? 4.182 -9.316 4.074 1.00 85.38 84 LEU A N 1
ATOM 644 C CA . LEU A 1 84 ? 2.740 -9.499 4.284 1.00 85.38 84 LEU A CA 1
ATOM 645 C C . LEU A 1 84 ? 1.918 -8.900 3.139 1.00 85.38 84 LEU A C 1
ATOM 647 O O . LEU A 1 84 ? 0.981 -9.508 2.627 1.00 85.38 84 LEU A O 1
ATOM 651 N N . VAL A 1 85 ? 2.269 -7.677 2.753 1.00 84.56 85 VAL A N 1
ATOM 652 C CA . VAL A 1 85 ? 1.602 -6.945 1.685 1.00 84.56 85 VAL A CA 1
ATOM 653 C C . VAL A 1 85 ? 1.853 -7.620 0.337 1.00 84.56 85 VAL A C 1
ATOM 655 O O . VAL A 1 85 ? 0.918 -7.778 -0.439 1.00 84.56 85 VAL A O 1
ATOM 658 N N . ARG A 1 86 ? 3.082 -8.059 0.053 1.00 81.56 86 ARG A N 1
ATOM 659 C CA . ARG A 1 86 ? 3.432 -8.766 -1.184 1.00 81.56 86 ARG A CA 1
ATOM 660 C C . ARG A 1 86 ? 2.609 -10.044 -1.345 1.00 81.56 86 ARG A C 1
ATOM 662 O O . ARG A 1 86 ? 2.014 -10.237 -2.400 1.00 81.56 86 ARG A O 1
ATOM 669 N N . ASP A 1 87 ? 2.509 -10.839 -0.284 1.00 79.19 87 ASP A N 1
ATOM 670 C CA . ASP A 1 87 ? 1.771 -12.108 -0.266 1.00 79.19 87 ASP A CA 1
ATOM 671 C C . ASP A 1 87 ? 0.255 -11.919 -0.456 1.00 79.19 87 ASP A C 1
ATOM 673 O O . ASP A 1 87 ? -0.435 -12.830 -0.908 1.00 79.19 87 ASP A O 1
ATOM 677 N N . ARG A 1 88 ? -0.276 -10.735 -0.120 1.00 72.62 88 ARG A N 1
ATOM 678 C CA . ARG A 1 88 ? -1.705 -10.401 -0.255 1.00 72.62 88 ARG A CA 1
ATOM 679 C C . ARG A 1 88 ? -2.045 -9.640 -1.535 1.00 72.62 88 ARG A C 1
ATOM 681 O O . ARG A 1 88 ? -3.188 -9.688 -1.969 1.00 72.62 88 ARG A O 1
ATOM 688 N N . ILE A 1 89 ? -1.088 -8.928 -2.133 1.00 64.12 89 ILE A N 1
ATOM 689 C CA . ILE A 1 89 ? -1.312 -8.040 -3.288 1.00 64.12 89 ILE A CA 1
ATOM 690 C C . ILE A 1 89 ? -0.878 -8.654 -4.608 1.00 64.12 89 ILE A C 1
ATOM 692 O O . ILE A 1 89 ? -1.482 -8.349 -5.639 1.00 64.12 89 ILE A O 1
ATOM 696 N N . ILE A 1 90 ? 0.180 -9.466 -4.610 1.00 56.88 90 ILE A N 1
ATOM 697 C CA . ILE A 1 90 ? 0.713 -10.024 -5.848 1.00 56.88 90 ILE A CA 1
ATOM 698 C C . ILE A 1 90 ? -0.080 -11.281 -6.207 1.00 56.88 90 ILE A C 1
ATOM 700 O O . ILE A 1 90 ? 0.240 -12.382 -5.768 1.00 56.88 90 ILE A O 1
ATOM 704 N N . LEU A 1 91 ? -1.118 -11.077 -7.022 1.00 46.34 91 LEU A N 1
ATOM 705 C CA . LEU A 1 91 ? -1.555 -12.064 -8.010 1.00 46.34 91 LEU A CA 1
ATOM 706 C C . LEU A 1 91 ? -0.556 -12.107 -9.176 1.00 46.34 91 LEU A C 1
ATOM 708 O O . LEU A 1 91 ? -0.163 -11.017 -9.683 1.00 46.34 91 LEU A O 1
#

Radius of gyration: 13.14 Å; Cα contacts (8 Å, |Δi|>4): 137; chains: 1; bounding box: 28×25×40 Å

Mean predicted aligned error: 4.86 Å

Secondary structure (DSSP, 8-state):
-HHHHHHHHHHHH-S-SEEEE-GGG-SSSSPPEEEEEEETTEEEEEEEEEE--TT--EEEEEEEEEE--TT-PPPSSHHHHHHHHHHHH--

Sequence (91 aa):
MLDRAAEAVAAELGPPLRTLRANDWLGLGPHLRCRIWRMGEHGVVLAPREDGGPYGYLTHLTLTVHPWPAGEELPAGDEDCLRLVRDRIIL

Foldseek 3Di:
DLVVVQVVVCVVQNAFPDKAFPQPQFPDDDTDIKTWHDDAQKIWIWDWHWDCDPVGTDIDIDIDMDGHHPPDDQDPDRVSNSVVCCVGPPD